Protein AF-A0A6L5JUT0-F1 (afdb_monomer_lite)

Foldseek 3Di:
DDDDDDPPPDDDPVDDDLLNVQLVVQLVVVVVPDDPPDDCVVVVVVSSVVSSVRSVVVVVCCVVPNDD

Structure (mmCIF, N/CA/C/O backbone):
data_AF-A0A6L5JUT0-F1
#
_entry.id   AF-A0A6L5JUT0-F1
#
loop_
_atom_site.group_PDB
_atom_site.id
_atom_site.type_symbol
_atom_site.label_atom_id
_atom_site.label_alt_id
_atom_site.label_comp_id
_atom_site.label_asym_id
_atom_site.label_entity_id
_atom_site.label_seq_id
_atom_site.pdbx_PDB_ins_code
_atom_site.Cartn_x
_atom_site.Cartn_y
_atom_site.Cartn_z
_atom_site.occupancy
_atom_site.B_iso_or_equiv
_atom_site.auth_seq_id
_atom_site.auth_comp_id
_atom_site.auth_asym_id
_atom_site.auth_atom_id
_atom_site.pdbx_PDB_model_num
ATOM 1 N N . MET A 1 1 ? 14.900 1.351 55.913 1.00 44.69 1 MET A N 1
ATOM 2 C CA . MET A 1 1 ? 14.257 0.727 54.738 1.00 44.69 1 MET A CA 1
ATOM 3 C C . MET A 1 1 ? 14.031 1.815 53.699 1.00 44.69 1 MET A C 1
ATOM 5 O O . MET A 1 1 ? 13.068 2.557 53.821 1.00 44.69 1 MET A O 1
ATOM 9 N N . CYS A 1 2 ? 14.953 1.985 52.746 1.00 44.22 2 CYS A N 1
ATOM 10 C CA . CYS A 1 2 ? 14.726 2.880 51.608 1.00 44.22 2 CYS A CA 1
ATOM 11 C C . CYS A 1 2 ? 13.887 2.121 50.583 1.00 44.22 2 CYS A C 1
ATOM 13 O O . CYS A 1 2 ? 14.392 1.218 49.924 1.00 44.22 2 CYS A O 1
ATOM 15 N N . SER A 1 3 ? 12.600 2.454 50.507 1.00 54.94 3 SER A N 1
ATOM 16 C CA . SER A 1 3 ? 11.724 1.995 49.435 1.00 54.94 3 SER A CA 1
ATOM 17 C C . SER A 1 3 ? 11.979 2.894 48.228 1.00 54.94 3 SER A C 1
ATOM 19 O O . SER A 1 3 ? 11.498 4.024 48.172 1.00 54.94 3 SER A O 1
ATOM 21 N N . SER A 1 4 ? 12.830 2.443 47.311 1.00 63.16 4 SER A N 1
ATOM 22 C CA . SER A 1 4 ? 13.007 3.065 46.001 1.00 63.16 4 SER A CA 1
ATOM 23 C C . SER A 1 4 ? 11.731 2.841 45.191 1.00 63.16 4 SER A C 1
ATOM 25 O O . SER A 1 4 ? 11.463 1.718 44.765 1.00 63.16 4 SER A O 1
ATOM 27 N N . GLY A 1 5 ? 10.932 3.897 45.024 1.00 61.22 5 GLY A N 1
ATOM 28 C CA . GLY A 1 5 ? 9.782 3.891 44.127 1.00 61.22 5 GLY A CA 1
ATOM 29 C C . GLY A 1 5 ? 10.246 3.602 42.703 1.00 61.22 5 GLY A C 1
ATOM 30 O O . GLY A 1 5 ? 11.051 4.344 42.147 1.00 61.22 5 GLY A O 1
ATOM 31 N N . GLN A 1 6 ? 9.775 2.496 42.136 1.00 60.28 6 GLN A N 1
ATOM 32 C CA . GLN A 1 6 ? 9.912 2.235 40.712 1.00 60.28 6 GLN A CA 1
ATOM 33 C C . GLN A 1 6 ? 8.754 2.955 40.019 1.00 60.28 6 GLN A C 1
ATOM 35 O O . GLN A 1 6 ? 7.618 2.493 40.078 1.00 60.28 6 GLN A O 1
ATOM 40 N N . GLU A 1 7 ? 9.019 4.114 39.418 1.00 63.97 7 GLU A N 1
ATOM 41 C CA . GLU A 1 7 ? 8.081 4.708 38.467 1.00 63.97 7 GLU A CA 1
ATOM 42 C C . GLU A 1 7 ? 8.099 3.860 37.191 1.00 63.97 7 GLU A C 1
ATOM 44 O O . GLU A 1 7 ? 9.090 3.798 36.462 1.00 63.97 7 GLU A O 1
ATOM 49 N N . GLU A 1 8 ? 7.003 3.143 36.963 1.00 64.94 8 GLU A N 1
ATOM 50 C CA . GLU A 1 8 ? 6.800 2.288 35.801 1.00 64.94 8 GLU A CA 1
ATOM 51 C C . GLU A 1 8 ? 6.567 3.164 34.561 1.00 64.94 8 GLU A C 1
ATOM 53 O O . GLU A 1 8 ? 5.463 3.638 34.283 1.00 64.94 8 GLU A O 1
ATOM 58 N N . PHE A 1 9 ? 7.641 3.433 33.818 1.00 66.62 9 PHE A N 1
ATOM 59 C CA . PHE A 1 9 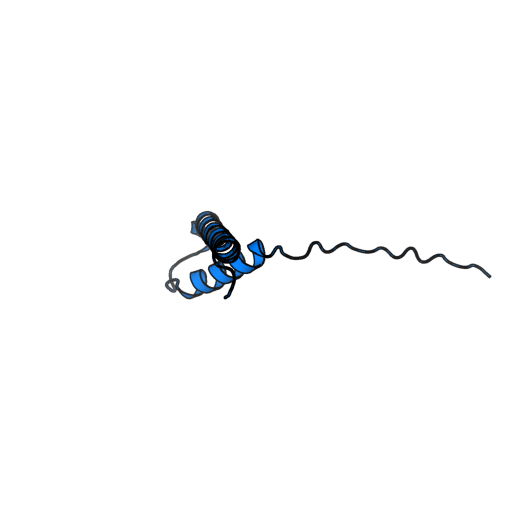? 7.584 4.198 32.576 1.00 66.62 9 PHE A CA 1
ATOM 60 C C . PHE A 1 9 ? 6.890 3.367 31.486 1.00 66.62 9 PHE A C 1
ATOM 62 O O . PHE A 1 9 ? 7.515 2.585 30.771 1.00 66.62 9 PHE A O 1
ATOM 69 N N . THR A 1 10 ? 5.569 3.515 31.367 1.00 69.88 10 THR A N 1
ATOM 70 C CA . THR A 1 10 ? 4.788 2.839 30.324 1.00 69.88 10 THR A CA 1
ATOM 71 C C . THR A 1 10 ? 5.014 3.539 28.983 1.00 69.88 10 THR A C 1
ATOM 73 O O . THR A 1 10 ? 4.397 4.564 28.684 1.00 69.88 10 THR A O 1
ATOM 76 N N . VAL A 1 11 ? 5.895 2.981 28.151 1.00 68.56 11 VAL A N 1
ATOM 77 C CA . VAL A 1 11 ? 6.056 3.402 26.753 1.00 68.56 11 VAL A CA 1
ATOM 78 C C . VAL A 1 11 ? 4.790 3.014 25.988 1.00 68.56 11 VAL A C 1
ATOM 80 O O . VAL A 1 11 ? 4.530 1.838 25.741 1.00 68.56 11 VAL A O 1
ATOM 83 N N . LYS A 1 12 ? 3.970 3.999 25.605 1.00 66.31 12 LYS A N 1
ATOM 84 C CA . LYS A 1 12 ? 2.833 3.755 24.712 1.00 66.31 12 LYS A CA 1
ATOM 85 C C . LYS A 1 12 ? 3.361 3.515 23.300 1.00 66.31 12 LYS A C 1
ATOM 87 O O . LYS A 1 12 ? 3.765 4.458 22.628 1.00 66.31 12 LYS A O 1
ATOM 92 N N . HIS A 1 13 ? 3.338 2.267 22.846 1.00 65.38 13 HIS A N 1
ATOM 93 C CA . HIS A 1 13 ? 3.487 1.940 21.431 1.00 65.38 13 HIS A CA 1
ATOM 94 C C . HIS A 1 13 ? 2.114 2.105 20.773 1.00 65.38 13 HIS A C 1
ATOM 96 O O . HIS A 1 13 ? 1.241 1.280 21.035 1.00 65.38 13 HIS A O 1
ATOM 102 N N . PRO A 1 14 ? 1.871 3.136 19.944 1.00 69.94 14 PRO A N 1
ATOM 103 C CA . PRO A 1 14 ? 0.549 3.356 19.352 1.00 69.94 14 PRO A CA 1
ATOM 104 C C . PRO A 1 14 ? 0.088 2.242 18.390 1.00 69.94 14 PRO A C 1
ATOM 106 O O . PRO A 1 14 ? -1.027 2.314 17.885 1.00 69.94 14 PRO A O 1
ATOM 109 N N . GLY A 1 15 ? 0.895 1.197 18.163 1.00 76.44 15 GLY A N 1
ATOM 110 C CA . GLY A 1 15 ? 0.588 0.130 17.214 1.00 76.44 15 GLY A CA 1
ATOM 111 C C . GLY A 1 15 ? 0.475 0.654 15.779 1.00 76.44 15 GLY A C 1
ATOM 112 O O . GLY A 1 15 ? 0.755 1.817 15.500 1.00 76.44 15 GLY A O 1
ATOM 113 N N . MET A 1 16 ? 0.087 -0.228 14.862 1.00 84.69 16 MET A N 1
ATOM 114 C CA . MET A 1 16 ? -0.351 0.152 13.517 1.00 84.69 16 MET A CA 1
ATOM 115 C C . MET A 1 16 ? -1.873 0.258 13.513 1.00 84.69 16 MET A C 1
ATOM 117 O O . MET A 1 16 ? -2.550 -0.545 14.162 1.00 84.69 16 MET A O 1
ATOM 121 N N . THR A 1 17 ? -2.421 1.216 12.771 1.00 90.62 17 THR A N 1
ATOM 122 C CA . THR A 1 17 ? -3.868 1.259 12.550 1.00 90.62 17 THR A CA 1
ATOM 123 C C . THR A 1 17 ? -4.290 0.114 11.622 1.00 90.62 17 THR A C 1
ATOM 125 O O . THR A 1 17 ? -3.483 -0.433 10.866 1.00 90.62 17 THR A O 1
ATOM 128 N N . LEU A 1 18 ? -5.575 -0.258 11.639 1.00 91.94 18 LEU A N 1
ATOM 129 C CA . LEU A 1 18 ? -6.109 -1.248 10.693 1.00 91.94 18 LEU A CA 1
ATOM 130 C C . LEU A 1 18 ? -5.893 -0.812 9.232 1.00 91.94 18 LEU A C 1
ATOM 132 O O . LEU A 1 18 ? -5.631 -1.642 8.363 1.00 91.94 18 LEU A O 1
ATOM 136 N N . ARG A 1 19 ? -5.936 0.501 8.989 1.00 94.88 19 ARG A N 1
ATOM 137 C CA . ARG A 1 19 ? -5.611 1.119 7.706 1.00 94.88 19 ARG A CA 1
ATOM 138 C C . ARG A 1 19 ? -4.166 0.832 7.292 1.00 94.88 19 ARG A C 1
ATOM 140 O O . ARG A 1 19 ? -3.946 0.373 6.175 1.00 94.88 19 ARG A O 1
ATOM 147 N N . ASP A 1 20 ? -3.201 1.041 8.190 1.00 95.62 20 ASP A N 1
ATOM 148 C CA . ASP A 1 20 ? -1.778 0.770 7.919 1.00 95.62 20 ASP A CA 1
ATOM 149 C C . ASP A 1 20 ? -1.541 -0.717 7.620 1.00 95.62 20 ASP A C 1
ATOM 151 O O . ASP A 1 20 ? -0.753 -1.066 6.740 1.00 95.62 20 ASP A O 1
ATOM 155 N N . TYR A 1 21 ? -2.269 -1.605 8.306 1.00 95.00 21 TYR A N 1
ATOM 156 C CA . TYR A 1 21 ? -2.213 -3.042 8.048 1.00 95.00 21 TYR A CA 1
ATOM 157 C C . TYR A 1 21 ? -2.696 -3.400 6.634 1.00 95.00 21 TYR A C 1
ATOM 159 O O . TYR A 1 21 ? -1.985 -4.097 5.905 1.00 95.00 21 TYR A O 1
ATOM 167 N N . PHE A 1 22 ? -3.872 -2.916 6.217 1.00 96.50 22 PHE A N 1
ATOM 168 C CA . PHE A 1 22 ? -4.382 -3.170 4.866 1.00 96.50 22 PHE A CA 1
ATOM 169 C C . PHE A 1 22 ? -3.505 -2.537 3.786 1.00 96.50 22 PHE A C 1
ATOM 171 O O . PHE A 1 22 ? -3.205 -3.197 2.791 1.00 96.50 22 PHE A O 1
ATOM 178 N N . ALA A 1 23 ? -3.019 -1.313 4.005 1.00 97.88 23 ALA A N 1
ATOM 179 C CA . ALA A 1 23 ? -2.107 -0.652 3.078 1.00 97.88 23 ALA A CA 1
ATOM 180 C C . ALA A 1 23 ? -0.805 -1.452 2.919 1.00 97.88 23 ALA A C 1
ATOM 182 O O . ALA A 1 23 ? -0.344 -1.667 1.800 1.00 97.88 23 ALA A O 1
ATOM 183 N N . GLY A 1 24 ? -0.247 -1.980 4.015 1.00 97.00 24 GLY A N 1
ATOM 184 C CA . GLY A 1 24 ? 0.929 -2.852 3.971 1.00 97.00 24 GLY A CA 1
ATOM 185 C C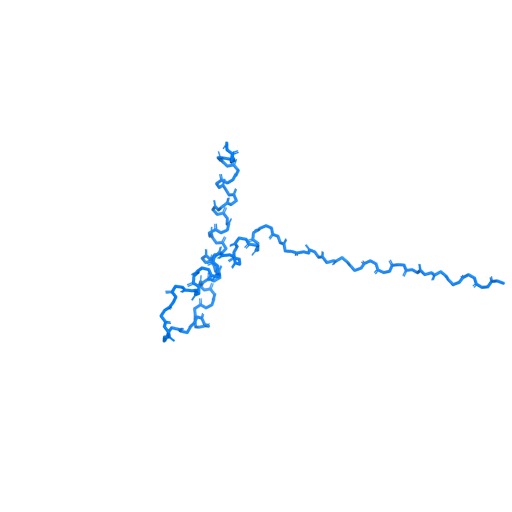 . GLY A 1 24 ? 0.686 -4.160 3.209 1.00 97.00 24 GLY A C 1
ATOM 186 O O . GLY A 1 24 ? 1.558 -4.618 2.471 1.00 97.00 24 GLY A O 1
ATOM 187 N N . LYS A 1 25 ? -0.509 -4.752 3.334 1.00 97.56 25 LYS A N 1
ATOM 188 C CA . LYS A 1 25 ? -0.898 -5.950 2.570 1.00 97.56 25 LYS A CA 1
ATOM 189 C C . LYS A 1 25 ? -1.069 -5.664 1.081 1.00 97.56 25 LYS A C 1
ATOM 191 O O . LYS A 1 25 ? -0.580 -6.443 0.263 1.00 97.56 25 LYS A O 1
ATOM 196 N N . ALA A 1 26 ? -1.705 -4.547 0.736 1.00 97.88 26 ALA A N 1
ATOM 197 C CA . ALA A 1 26 ? -1.814 -4.090 -0.643 1.00 97.88 26 ALA A CA 1
ATOM 198 C C . ALA A 1 26 ? -0.423 -3.850 -1.249 1.00 97.88 26 ALA A C 1
ATOM 200 O O . ALA A 1 26 ? -0.129 -4.369 -2.324 1.00 97.88 26 ALA A O 1
ATOM 201 N N . LEU A 1 27 ? 0.465 -3.172 -0.512 1.00 98.12 27 LEU A N 1
ATOM 202 C CA . LEU A 1 27 ? 1.844 -2.921 -0.930 1.00 98.12 27 LEU A CA 1
ATOM 203 C C . LEU A 1 27 ? 2.607 -4.224 -1.178 1.00 98.12 27 LEU A C 1
ATOM 205 O O . LEU A 1 27 ? 3.275 -4.355 -2.198 1.00 98.12 27 LEU A O 1
ATOM 209 N N . GLN A 1 28 ? 2.486 -5.205 -0.279 1.00 97.88 28 GLN A N 1
ATOM 210 C CA . GLN A 1 28 ? 3.138 -6.505 -0.443 1.00 97.88 28 GLN A CA 1
ATOM 211 C C . GLN A 1 28 ? 2.723 -7.189 -1.754 1.00 97.88 28 GLN A C 1
ATOM 213 O O . GLN A 1 28 ? 3.584 -7.668 -2.492 1.00 97.88 28 GLN A O 1
ATOM 218 N N . GLY A 1 29 ? 1.419 -7.232 -2.045 1.00 96.75 29 GLY A N 1
ATOM 219 C CA . GLY A 1 29 ? 0.906 -7.816 -3.286 1.00 96.75 29 GLY A CA 1
ATOM 220 C C . GLY A 1 29 ? 1.332 -7.027 -4.524 1.00 96.75 29 GLY A C 1
ATOM 221 O O . GLY A 1 29 ? 1.742 -7.623 -5.517 1.00 96.75 29 GLY A O 1
ATOM 222 N N . TYR A 1 30 ? 1.303 -5.694 -4.440 1.00 96.50 30 TYR A N 1
ATOM 223 C CA . TYR A 1 30 ? 1.719 -4.810 -5.524 1.00 96.50 30 TYR A CA 1
ATOM 224 C C . TYR A 1 30 ? 3.186 -5.038 -5.890 1.00 96.50 30 TYR A C 1
ATOM 226 O O . TYR A 1 30 ? 3.490 -5.318 -7.046 1.00 96.50 30 TYR A O 1
ATOM 234 N N . LEU A 1 31 ? 4.092 -5.011 -4.906 1.00 96.31 31 LEU A N 1
A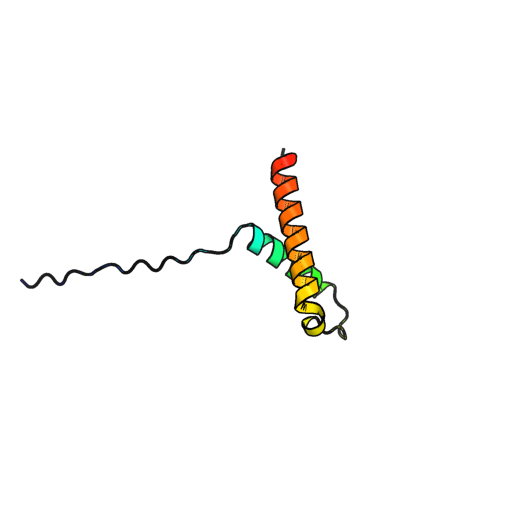TOM 235 C CA . LEU A 1 31 ? 5.525 -5.208 -5.138 1.00 96.31 31 LEU A CA 1
ATOM 236 C C . LEU A 1 31 ? 5.842 -6.598 -5.702 1.00 96.31 31 LEU A C 1
ATOM 238 O O . LEU A 1 31 ? 6.724 -6.726 -6.544 1.00 96.31 31 LEU A O 1
ATOM 242 N N . ALA A 1 32 ? 5.101 -7.627 -5.284 1.00 96.75 32 ALA A N 1
ATOM 243 C CA . ALA A 1 32 ? 5.261 -8.979 -5.815 1.00 96.75 32 ALA A CA 1
ATOM 244 C C . ALA A 1 32 ? 4.834 -9.119 -7.290 1.00 96.75 32 ALA A C 1
ATOM 246 O O . ALA A 1 32 ? 5.211 -10.094 -7.935 1.00 96.75 32 ALA A O 1
ATOM 247 N N . SER A 1 33 ? 4.045 -8.175 -7.817 1.00 95.44 33 SER A N 1
ATOM 248 C CA . SER A 1 33 ? 3.563 -8.181 -9.207 1.00 95.44 33 SER A CA 1
ATOM 249 C C . SER A 1 33 ? 4.471 -7.438 -10.193 1.00 95.44 33 SER A C 1
ATOM 251 O O . SER A 1 33 ? 4.239 -7.494 -11.401 1.00 95.44 33 SER A O 1
ATOM 253 N N . LEU A 1 34 ? 5.487 -6.731 -9.692 1.00 95.12 34 LEU A N 1
ATOM 254 C CA . LEU A 1 34 ? 6.356 -5.886 -10.505 1.00 95.12 34 LEU A CA 1
ATOM 255 C C . LEU A 1 34 ? 7.322 -6.710 -11.360 1.00 95.12 34 LEU A C 1
ATOM 257 O O . LEU A 1 34 ? 7.760 -7.797 -10.978 1.00 95.12 34 LEU A O 1
ATOM 261 N N . ALA A 1 35 ? 7.672 -6.162 -12.524 1.00 95.00 35 ALA A N 1
ATOM 262 C CA . ALA A 1 35 ? 8.714 -6.727 -13.369 1.00 95.00 35 ALA A CA 1
ATOM 263 C C . ALA A 1 35 ? 10.097 -6.596 -12.690 1.00 95.00 35 ALA A C 1
ATOM 265 O O . ALA A 1 35 ? 10.301 -5.659 -11.916 1.00 95.00 35 ALA A O 1
ATOM 266 N N . PRO A 1 36 ? 11.060 -7.496 -12.969 1.00 93.19 36 PRO A N 1
ATOM 267 C CA . PRO A 1 36 ? 12.376 -7.477 -12.321 1.00 93.19 36 PRO A CA 1
ATOM 268 C C . PRO A 1 36 ? 13.199 -6.200 -12.544 1.00 93.19 36 PRO A C 1
ATOM 270 O O . PRO A 1 36 ? 14.109 -5.927 -11.771 1.00 93.19 36 PRO A O 1
ATOM 273 N N . ASP A 1 37 ? 12.916 -5.464 -13.616 1.00 94.50 37 ASP A N 1
ATOM 274 C CA . ASP A 1 37 ? 13.571 -4.219 -14.022 1.00 94.50 37 ASP A CA 1
ATOM 275 C C . ASP A 1 37 ? 12.811 -2.960 -13.576 1.00 94.50 37 ASP A C 1
ATOM 277 O O . ASP A 1 37 ? 13.218 -1.842 -13.892 1.00 94.50 37 ASP A O 1
ATOM 281 N N . PHE A 1 38 ? 11.705 -3.121 -12.850 1.00 95.31 38 PHE A N 1
ATOM 282 C CA . PHE A 1 38 ? 10.945 -2.001 -12.323 1.00 95.31 38 PHE A CA 1
ATOM 283 C C . PHE A 1 38 ? 11.509 -1.547 -10.975 1.00 95.31 38 PHE A C 1
ATOM 285 O O . PHE A 1 38 ? 11.614 -2.336 -10.037 1.00 95.31 38 PHE A O 1
ATOM 292 N N . GLU A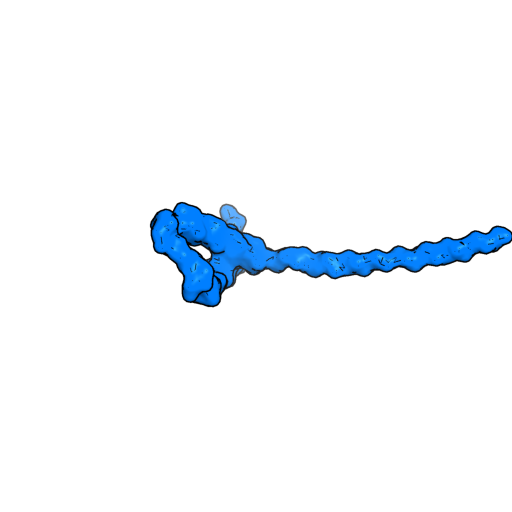 1 39 ? 11.783 -0.250 -10.849 1.00 95.75 39 GLU A N 1
ATOM 293 C CA . GLU A 1 39 ? 12.295 0.360 -9.622 1.00 95.75 39 GLU A CA 1
ATOM 294 C C . GLU A 1 39 ? 11.157 1.031 -8.830 1.00 95.75 39 GLU A C 1
ATOM 296 O O . GLU A 1 39 ? 10.797 2.184 -9.094 1.00 95.75 39 GLU A O 1
ATOM 301 N N . PRO A 1 40 ? 10.566 0.364 -7.816 1.00 94.44 40 PRO A N 1
ATOM 302 C CA . PRO A 1 40 ? 9.423 0.911 -7.081 1.00 94.44 40 PRO A CA 1
ATOM 303 C C . PRO A 1 40 ? 9.743 2.201 -6.322 1.00 94.44 40 PRO A C 1
ATOM 305 O O . PRO A 1 40 ? 8.833 2.971 -6.016 1.00 94.44 40 PRO A O 1
ATOM 308 N N . GLY A 1 41 ? 11.023 2.462 -6.039 1.00 96.12 41 GLY A N 1
ATOM 309 C CA . GLY A 1 41 ? 11.474 3.694 -5.397 1.00 96.12 41 GLY A CA 1
ATOM 310 C C . GLY A 1 41 ? 11.128 4.956 -6.193 1.00 96.12 41 GLY A C 1
ATOM 311 O O . GLY A 1 41 ? 10.768 5.964 -5.588 1.00 96.12 41 GLY A O 1
ATOM 312 N N . GLU A 1 42 ? 11.153 4.896 -7.529 1.00 96.62 42 GLU A N 1
ATOM 313 C CA . GLU A 1 42 ? 10.828 6.043 -8.394 1.00 96.62 42 GLU A CA 1
ATOM 314 C C . GLU A 1 42 ? 9.346 6.442 -8.306 1.00 96.62 42 GLU A C 1
ATOM 316 O O . GLU A 1 42 ? 8.992 7.608 -8.483 1.00 96.62 42 GLU A O 1
ATOM 321 N N . PHE A 1 43 ? 8.480 5.487 -7.952 1.00 96.44 43 PHE A N 1
ATOM 322 C CA . PHE A 1 43 ? 7.028 5.657 -7.866 1.00 96.44 43 PHE A CA 1
ATOM 323 C C . PHE A 1 43 ? 6.491 5.514 -6.438 1.00 96.44 43 PHE A C 1
ATOM 325 O O . PHE A 1 43 ? 5.278 5.418 -6.244 1.00 96.44 43 PHE A O 1
ATOM 332 N N . ALA A 1 44 ? 7.363 5.537 -5.425 1.00 96.75 44 ALA A N 1
ATOM 333 C CA . ALA A 1 44 ? 7.014 5.194 -4.047 1.00 96.75 44 ALA A CA 1
ATOM 334 C C . ALA A 1 44 ? 5.804 5.983 -3.515 1.00 96.75 44 ALA A C 1
ATOM 336 O O . ALA A 1 44 ? 4.901 5.404 -2.911 1.00 96.75 44 ALA A O 1
ATOM 337 N N . SER A 1 45 ? 5.733 7.288 -3.796 1.00 97.56 45 SER A N 1
ATOM 338 C CA . SER A 1 45 ? 4.608 8.141 -3.388 1.00 97.56 45 SER A CA 1
ATOM 339 C C . SER A 1 45 ? 3.284 7.751 -4.053 1.00 97.56 45 SER A C 1
ATOM 341 O O . SER A 1 45 ? 2.234 7.796 -3.410 1.00 97.56 45 SER A O 1
ATOM 343 N N . ALA A 1 46 ? 3.315 7.365 -5.332 1.00 97.62 46 ALA A N 1
ATOM 344 C CA . ALA A 1 46 ? 2.125 6.942 -6.067 1.00 97.62 46 ALA A CA 1
ATOM 345 C C . ALA A 1 46 ? 1.634 5.578 -5.567 1.00 97.62 46 ALA A C 1
ATOM 347 O O . ALA A 1 46 ? 0.459 5.445 -5.228 1.00 97.62 46 ALA A O 1
ATOM 348 N N . ILE A 1 47 ? 2.555 4.620 -5.417 1.00 97.75 47 ILE A N 1
ATOM 349 C CA . ILE A 1 47 ? 2.273 3.279 -4.892 1.00 97.75 47 ILE A CA 1
ATOM 350 C C . ILE A 1 47 ? 1.691 3.376 -3.478 1.00 97.75 47 ILE A C 1
ATOM 352 O O . ILE A 1 47 ? 0.665 2.765 -3.186 1.00 97.75 47 ILE A O 1
ATOM 356 N N . ALA A 1 48 ? 2.294 4.188 -2.602 1.00 97.75 48 ALA A N 1
ATOM 357 C CA . ALA A 1 48 ? 1.789 4.394 -1.247 1.00 97.75 48 ALA A CA 1
ATOM 358 C C . ALA A 1 48 ? 0.354 4.940 -1.259 1.00 97.75 48 ALA A C 1
ATOM 360 O O . ALA A 1 48 ? -0.511 4.415 -0.558 1.00 97.75 48 ALA A O 1
ATOM 361 N N . ARG A 1 49 ? 0.077 5.958 -2.085 1.00 98.19 49 ARG A N 1
ATOM 362 C CA . ARG A 1 49 ? -1.266 6.541 -2.212 1.00 98.19 49 ARG A CA 1
ATOM 363 C C . ARG A 1 49 ? -2.298 5.508 -2.667 1.00 98.19 49 ARG A C 1
ATOM 365 O O . ARG A 1 49 ? -3.389 5.472 -2.106 1.00 98.19 49 ARG A O 1
ATOM 372 N N . GLU A 1 50 ? -1.962 4.674 -3.647 1.00 98.06 50 GLU A N 1
ATOM 373 C CA . GLU A 1 50 ? -2.849 3.606 -4.129 1.00 98.06 50 GLU A CA 1
ATOM 374 C C . GLU A 1 50 ? -3.101 2.542 -3.057 1.00 98.06 50 GLU A C 1
ATOM 376 O O . GLU A 1 50 ? -4.245 2.153 -2.833 1.00 98.06 50 GLU A O 1
ATOM 381 N N . CYS A 1 51 ? -2.066 2.130 -2.322 1.00 98.44 51 CYS A N 1
ATOM 382 C CA . CYS A 1 51 ? -2.206 1.165 -1.231 1.00 98.44 51 CYS A CA 1
ATOM 383 C C . CYS A 1 51 ? -3.114 1.689 -0.110 1.00 98.44 51 CYS A C 1
ATOM 385 O O . CYS A 1 51 ? -3.951 0.946 0.402 1.00 98.44 51 CYS A O 1
ATOM 387 N N . TYR A 1 52 ? -2.994 2.971 0.249 1.00 98.06 52 TYR A N 1
ATOM 388 C CA . TYR A 1 52 ? -3.900 3.590 1.216 1.00 98.06 52 TYR A CA 1
ATOM 389 C C . TYR A 1 52 ? -5.325 3.734 0.675 1.00 98.06 52 TYR A C 1
ATOM 391 O O . TYR A 1 52 ? -6.262 3.538 1.439 1.00 98.06 52 TYR A O 1
ATOM 399 N N . ALA A 1 53 ? -5.514 4.016 -0.616 1.00 98.19 53 ALA A N 1
ATOM 400 C CA . ALA A 1 53 ? -6.848 4.052 -1.217 1.00 98.19 53 ALA A CA 1
ATOM 401 C C . ALA A 1 53 ? -7.529 2.672 -1.186 1.00 98.19 53 ALA A C 1
ATOM 403 O O . ALA A 1 53 ? -8.706 2.571 -0.849 1.00 98.19 53 ALA A O 1
ATOM 404 N N . LEU A 1 54 ? -6.778 1.600 -1.461 1.00 97.94 54 LEU A N 1
ATOM 405 C CA . LEU A 1 54 ? -7.272 0.229 -1.314 1.00 97.94 54 LEU A CA 1
ATOM 406 C C . LEU A 1 54 ? -7.616 -0.102 0.144 1.00 97.94 54 LEU A C 1
ATOM 408 O O . LEU A 1 54 ? -8.620 -0.760 0.397 1.00 97.94 54 LEU A O 1
ATOM 412 N N . ALA A 1 55 ? -6.817 0.372 1.104 1.00 97.75 55 ALA A N 1
ATOM 413 C CA . ALA A 1 55 ? -7.098 0.186 2.525 1.00 97.75 55 ALA A CA 1
ATOM 414 C C . ALA A 1 55 ? -8.409 0.858 2.962 1.00 97.75 55 ALA A C 1
ATOM 416 O O . ALA A 1 55 ? -9.185 0.234 3.683 1.00 97.75 55 ALA A O 1
ATOM 417 N N . GLU A 1 56 ? -8.674 2.089 2.508 1.00 96.94 56 GLU A N 1
ATOM 418 C CA . GLU A 1 56 ? -9.955 2.771 2.754 1.00 96.94 56 GLU A CA 1
ATOM 419 C C . GLU A 1 56 ? -11.122 1.973 2.169 1.00 96.94 56 GLU A C 1
ATOM 421 O O . GLU A 1 56 ? -12.073 1.679 2.884 1.00 96.94 56 GLU A O 1
ATOM 426 N N . ALA A 1 57 ? -11.009 1.529 0.913 1.00 96.81 57 ALA A N 1
ATOM 427 C CA . ALA A 1 57 ? -12.061 0.751 0.259 1.00 96.81 57 ALA A CA 1
ATOM 428 C C . ALA A 1 57 ? -12.363 -0.571 0.992 1.00 96.81 57 ALA A C 1
ATOM 430 O O . ALA A 1 57 ? -13.510 -1.007 1.051 1.00 96.81 57 ALA A O 1
ATOM 431 N N . MET A 1 58 ? -11.353 -1.220 1.584 1.00 96.00 58 MET A N 1
ATOM 432 C CA . MET A 1 58 ? -11.551 -2.425 2.404 1.00 96.00 58 MET A CA 1
ATOM 433 C C . MET A 1 58 ? -12.260 -2.127 3.731 1.00 96.00 58 MET A C 1
ATOM 435 O O . MET A 1 58 ? -13.025 -2.963 4.217 1.00 96.00 58 MET A O 1
ATOM 439 N N . ILE A 1 59 ? -11.992 -0.966 4.334 1.00 95.44 59 ILE A N 1
ATOM 440 C CA . ILE A 1 59 ? -12.668 -0.519 5.556 1.00 95.44 59 ILE A CA 1
ATOM 441 C C . ILE A 1 59 ? -14.124 -0.169 5.241 1.00 95.44 59 ILE A C 1
ATOM 443 O O . ILE A 1 59 ? -15.013 -0.691 5.907 1.00 95.44 59 ILE A O 1
ATOM 447 N N . GLU A 1 60 ? -14.367 0.608 4.18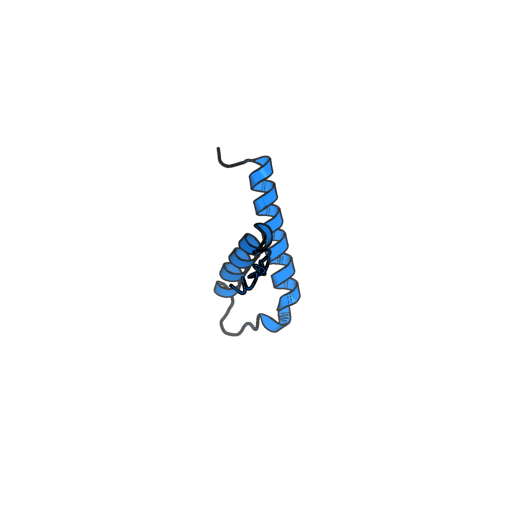8 1.00 94.56 60 GLU A N 1
ATOM 448 C CA . GLU A 1 60 ? -15.707 0.965 3.711 1.00 94.56 60 GLU A CA 1
ATOM 449 C C . GLU A 1 60 ? -16.526 -0.291 3.384 1.00 94.56 60 GLU A C 1
ATOM 451 O O . GLU A 1 60 ? -17.602 -0.490 3.938 1.00 94.56 60 GLU A O 1
ATOM 456 N N . ALA A 1 61 ? -15.971 -1.234 2.615 1.00 94.38 61 ALA A N 1
ATOM 457 C CA . ALA A 1 61 ? -16.650 -2.494 2.308 1.00 94.38 61 ALA A CA 1
ATOM 458 C C . ALA A 1 61 ? -16.997 -3.316 3.565 1.00 94.38 61 ALA A C 1
ATOM 460 O O . ALA A 1 61 ? -18.022 -4.001 3.610 1.00 94.38 61 ALA A O 1
ATOM 461 N N . ARG A 1 62 ? -16.157 -3.257 4.607 1.00 89.62 62 ARG A N 1
ATOM 462 C CA . ARG A 1 62 ? -16.442 -3.893 5.900 1.00 89.62 62 ARG A CA 1
ATOM 463 C C . ARG A 1 62 ? -17.585 -3.191 6.635 1.00 89.62 62 ARG A C 1
ATOM 465 O O . ARG A 1 62 ? -18.349 -3.869 7.320 1.00 89.62 62 ARG A O 1
ATOM 472 N N . GLU A 1 63 ? -17.673 -1.872 6.544 1.00 89.19 63 GLU A N 1
ATOM 473 C CA . GLU A 1 63 ? 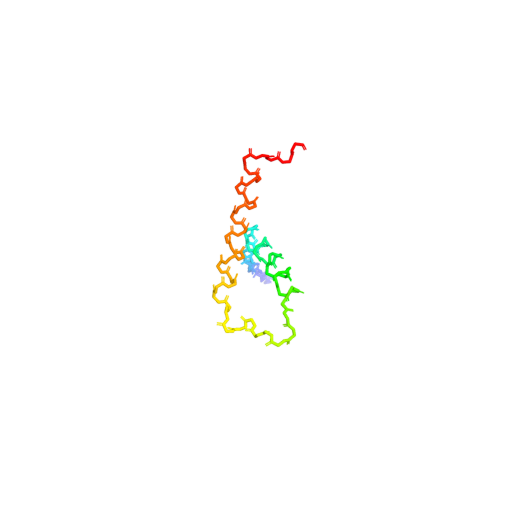-18.736 -1.083 7.168 1.00 89.19 63 GLU A CA 1
ATOM 474 C C . GLU A 1 63 ? -20.076 -1.257 6.438 1.00 89.19 63 GLU A C 1
ATOM 476 O O . GLU A 1 63 ? -21.112 -1.380 7.088 1.00 89.19 63 GLU A O 1
ATOM 481 N N . GLU A 1 64 ? -20.054 -1.351 5.107 1.00 82.50 64 GLU A N 1
ATOM 482 C CA . GLU A 1 64 ? -21.250 -1.449 4.262 1.00 82.50 64 GLU A CA 1
ATOM 483 C C . GLU A 1 64 ? -21.814 -2.869 4.130 1.00 82.50 64 GLU A C 1
ATOM 485 O O . GLU A 1 64 ? -23.025 -3.051 4.003 1.00 82.50 64 GLU A O 1
ATOM 490 N N . GLY A 1 65 ? -20.956 -3.889 4.150 1.00 67.81 65 GLY A N 1
ATOM 491 C CA . GLY A 1 65 ? -21.338 -5.273 3.857 1.00 67.81 65 GLY A CA 1
ATOM 492 C C . GLY A 1 65 ? -20.849 -6.288 4.879 1.00 67.81 65 GLY A C 1
ATOM 493 O O . GLY A 1 65 ? -20.764 -7.467 4.541 1.00 67.81 65 GLY A O 1
ATOM 494 N N . GLY A 1 66 ? -20.473 -5.833 6.081 1.00 56.19 66 GLY A N 1
ATOM 495 C CA . GLY A 1 66 ? -19.727 -6.585 7.087 1.00 56.19 66 GLY A CA 1
ATOM 496 C C . GLY A 1 66 ? -20.029 -8.076 7.092 1.00 56.19 66 GLY A C 1
ATOM 497 O O . GLY A 1 66 ? -21.129 -8.452 7.474 1.00 56.19 66 GLY A O 1
ATOM 498 N N . ALA A 1 67 ? -19.043 -8.870 6.648 1.00 55.69 67 ALA A N 1
ATOM 499 C CA . ALA A 1 67 ? -18.927 -10.320 6.814 1.00 55.69 67 ALA A CA 1
ATOM 500 C C . ALA A 1 67 ? -20.222 -10.979 7.321 1.00 55.69 67 ALA A C 1
ATOM 502 O O . ALA A 1 67 ? -20.350 -11.252 8.516 1.00 55.69 67 ALA A O 1
ATOM 503 N N . SER A 1 68 ? -21.200 -11.138 6.423 1.00 49.09 68 SER A N 1
ATOM 504 C CA . SER A 1 68 ? -22.368 -11.983 6.691 1.00 49.09 68 SER A CA 1
ATOM 505 C C . SER A 1 68 ? -21.946 -13.443 6.788 1.00 49.09 68 SER A C 1
ATOM 507 O O . SER A 1 68 ? -21.035 -13.839 6.022 1.00 49.09 68 SER A O 1
#

Radius of gyration: 20.15 Å; chains: 1; bounding box: 37×20×69 Å

pLDDT: mean 86.01, std 16.13, range [44.22, 98.44]

Secondary structure (DSSP, 8-state):
-----------------HHHHHHHHHHHHHHHTS-TT--GGGGHHHHHHHHHHHHHHHHHHHHHHTT-

Organism: Rhodocyclus tenuis (NCBI:txid1066)

Sequence (68 aa):
MCSSGQEEFTVKHPGMTLRDYFAGKALQGYLASLAPDFEPGEFASAIARECYALAEAMIEAREEGGAS